Protein AF-C0GE87-F1 (afdb_monomer)

Radius of gyration: 18.48 Å; Cα contacts (8 Å, |Δi|>4): 110; chains: 1; bounding box: 39×32×47 Å

Mean predicted aligned error: 4.62 Å

Structure (mmCIF, N/CA/C/O backbone):
data_AF-C0GE87-F1
#
_entry.id   AF-C0GE87-F1
#
loop_
_atom_site.group_PDB
_atom_site.id
_atom_site.type_symbol
_atom_site.label_atom_id
_atom_site.label_alt_id
_atom_site.label_comp_id
_at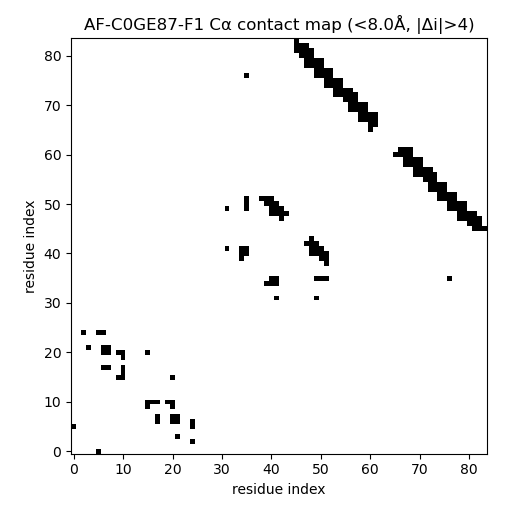om_site.label_asym_id
_atom_site.label_entity_id
_atom_site.label_seq_id
_atom_site.pdbx_PDB_ins_code
_atom_site.Cartn_x
_atom_site.Cartn_y
_atom_site.Cartn_z
_atom_site.occupancy
_atom_site.B_iso_or_equiv
_atom_site.auth_seq_id
_atom_site.auth_comp_id
_atom_site.auth_asym_id
_atom_site.auth_atom_id
_atom_site.pdbx_PDB_model_num
ATOM 1 N N . MET A 1 1 ? 14.772 -1.672 4.881 1.00 85.81 1 MET A N 1
ATOM 2 C CA . MET A 1 1 ? 14.550 -1.364 3.457 1.00 85.81 1 MET A CA 1
ATOM 3 C C . MET A 1 1 ? 13.399 -0.378 3.380 1.00 85.81 1 MET A C 1
ATOM 5 O O . MET A 1 1 ? 12.305 -0.717 3.817 1.00 85.81 1 MET A O 1
ATOM 9 N N . ILE A 1 2 ? 13.659 0.848 2.941 1.00 95.75 2 ILE A N 1
ATOM 10 C CA . ILE A 1 2 ? 12.640 1.876 2.672 1.00 95.75 2 ILE A CA 1
ATOM 11 C C . ILE A 1 2 ? 12.274 1.880 1.178 1.00 95.75 2 ILE A C 1
ATOM 13 O O . ILE A 1 2 ? 12.906 1.181 0.388 1.00 95.75 2 ILE A O 1
ATOM 17 N N . LYS A 1 3 ? 11.269 2.666 0.762 1.00 93.94 3 LYS A N 1
ATOM 18 C CA . LYS A 1 3 ? 10.780 2.690 -0.636 1.00 93.94 3 LYS A CA 1
ATOM 19 C C . LYS A 1 3 ? 11.903 2.875 -1.671 1.00 93.94 3 LYS A C 1
ATOM 21 O O . LYS A 1 3 ? 11.921 2.183 -2.684 1.00 93.94 3 LYS A O 1
ATOM 26 N N . THR A 1 4 ? 12.857 3.764 -1.398 1.00 96.12 4 THR A N 1
ATOM 27 C CA . THR A 1 4 ? 14.011 4.015 -2.280 1.00 96.12 4 THR A CA 1
ATOM 28 C C . THR A 1 4 ? 14.929 2.802 -2.407 1.00 96.12 4 THR A C 1
ATOM 30 O O . THR A 1 4 ? 15.454 2.541 -3.485 1.00 96.12 4 THR A O 1
ATOM 33 N N . ASP A 1 5 ? 15.101 2.028 -1.334 1.00 97.19 5 ASP A N 1
ATOM 34 C CA . ASP A 1 5 ? 15.917 0.811 -1.361 1.00 97.19 5 ASP A CA 1
ATOM 35 C C . ASP A 1 5 ? 15.240 -0.287 -2.198 1.00 97.19 5 ASP A C 1
ATOM 37 O O . ASP A 1 5 ? 15.916 -1.020 -2.919 1.00 97.19 5 ASP A O 1
ATOM 41 N N . VAL A 1 6 ? 13.902 -0.377 -2.142 1.00 97.00 6 VAL A N 1
ATOM 42 C CA . VAL A 1 6 ? 13.111 -1.291 -2.986 1.00 97.00 6 VAL A CA 1
ATOM 43 C C . VAL A 1 6 ? 13.281 -0.929 -4.460 1.00 97.00 6 VAL A C 1
ATOM 45 O O . VAL A 1 6 ? 13.590 -1.805 -5.263 1.00 97.00 6 VAL A O 1
ATOM 48 N N . ALA A 1 7 ? 13.145 0.354 -4.814 1.00 97.25 7 ALA A N 1
ATOM 49 C CA . ALA A 1 7 ? 13.324 0.818 -6.189 1.00 97.25 7 ALA A CA 1
ATOM 50 C C . ALA A 1 7 ? 14.740 0.529 -6.715 1.00 97.25 7 ALA A C 1
ATOM 52 O O . ALA A 1 7 ? 14.882 -0.005 -7.812 1.00 97.25 7 ALA A O 1
ATOM 53 N N . ARG A 1 8 ? 15.786 0.784 -5.916 1.00 97.56 8 ARG A N 1
ATOM 54 C CA . ARG A 1 8 ? 17.169 0.419 -6.277 1.00 97.56 8 ARG A CA 1
ATOM 55 C C . ARG A 1 8 ? 17.337 -1.086 -6.479 1.00 97.56 8 ARG A C 1
ATOM 57 O O . ARG A 1 8 ? 17.881 -1.500 -7.494 1.00 97.56 8 ARG A O 1
ATOM 64 N N . SER A 1 9 ? 16.796 -1.899 -5.572 1.00 97.75 9 SER A N 1
ATOM 65 C CA . SER A 1 9 ? 16.861 -3.363 -5.684 1.00 97.75 9 SER A CA 1
ATOM 66 C C . SER A 1 9 ? 16.155 -3.880 -6.944 1.00 97.75 9 SER A C 1
ATOM 68 O O . SER A 1 9 ? 16.606 -4.841 -7.562 1.00 97.75 9 SER A O 1
ATOM 70 N N . ILE A 1 10 ? 15.036 -3.263 -7.335 1.00 96.88 10 ILE A N 1
ATOM 71 C CA . ILE A 1 10 ? 14.321 -3.585 -8.578 1.00 96.88 10 ILE A CA 1
ATOM 72 C C . ILE A 1 10 ? 15.141 -3.152 -9.796 1.00 96.88 10 ILE A C 1
ATOM 74 O O . ILE A 1 10 ? 15.269 -3.931 -10.737 1.00 96.88 10 ILE A O 1
ATOM 78 N N . ALA A 1 11 ? 15.721 -1.950 -9.763 1.00 97.94 11 ALA A N 1
ATOM 79 C CA . ALA A 1 11 ? 16.566 -1.434 -10.835 1.00 97.94 11 ALA A CA 1
ATOM 80 C C . ALA A 1 11 ? 17.752 -2.364 -11.120 1.00 97.94 11 ALA A C 1
ATOM 82 O O . ALA A 1 11 ? 17.992 -2.711 -12.273 1.00 97.94 11 ALA A O 1
ATOM 83 N N . GLU A 1 12 ? 18.428 -2.837 -10.070 1.00 97.56 12 GLU A N 1
ATOM 84 C CA . GLU A 1 12 ? 19.522 -3.807 -10.171 1.00 97.56 12 GLU A CA 1
ATOM 85 C C . GLU A 1 12 ? 19.050 -5.155 -10.732 1.00 97.56 12 GLU A C 1
ATOM 87 O O . GLU A 1 12 ? 19.644 -5.675 -11.674 1.00 97.56 12 GLU A O 1
ATOM 92 N N . LYS A 1 13 ? 17.957 -5.716 -10.198 1.00 97.25 13 LYS A N 1
ATOM 93 C CA . LYS A 1 13 ? 17.436 -7.029 -10.625 1.00 97.25 13 LYS A CA 1
ATOM 94 C C . LYS A 1 13 ? 16.949 -7.052 -12.070 1.00 97.25 13 LYS A C 1
ATOM 96 O O . LYS A 1 13 ? 17.063 -8.082 -12.727 1.00 97.25 13 LYS A O 1
ATOM 101 N N . LEU A 1 14 ? 16.356 -5.955 -12.531 1.00 96.69 14 LEU A N 1
ATOM 102 C CA . LEU A 1 14 ? 15.782 -5.843 -13.872 1.00 96.69 14 LEU A CA 1
ATOM 103 C C . LEU A 1 14 ? 16.726 -5.159 -14.868 1.00 96.69 14 LEU A C 1
ATOM 105 O O . LEU A 1 14 ? 16.394 -5.082 -16.047 1.00 96.69 14 LEU A O 1
ATOM 109 N N . ASN A 1 15 ? 17.889 -4.683 -14.410 1.00 96.69 15 ASN A N 1
ATOM 110 C CA . ASN A 1 15 ? 18.845 -3.905 -15.196 1.00 96.69 15 ASN A CA 1
ATOM 111 C C . ASN A 1 15 ? 18.193 -2.698 -15.907 1.00 96.69 15 ASN A C 1
ATOM 113 O O . ASN A 1 15 ? 18.387 -2.476 -17.103 1.00 96.69 15 ASN A O 1
ATOM 117 N N . ILE A 1 16 ? 17.389 -1.937 -15.160 1.00 97.75 16 ILE A N 1
ATOM 118 C CA . ILE A 1 16 ? 16.699 -0.722 -15.626 1.00 97.75 16 ILE A CA 1
ATOM 119 C C . ILE A 1 16 ? 17.215 0.515 -14.888 1.00 97.75 16 ILE A C 1
ATOM 121 O O . ILE A 1 16 ? 17.914 0.412 -13.879 1.00 97.75 16 ILE A O 1
ATOM 125 N N . GLN A 1 17 ? 16.857 1.710 -15.364 1.00 97.88 17 GLN A N 1
ATOM 126 C CA . GLN A 1 17 ? 17.213 2.935 -14.652 1.00 97.88 17 GLN A CA 1
ATOM 127 C C . GLN A 1 17 ? 16.466 3.023 -13.317 1.00 97.88 17 GLN A C 1
ATOM 129 O O . GLN A 1 17 ? 15.287 2.683 -13.217 1.00 97.88 17 GLN A O 1
ATOM 134 N N . VAL A 1 18 ? 17.134 3.561 -12.290 1.00 96.56 18 VAL A N 1
ATOM 135 C CA . VAL A 1 18 ? 16.535 3.764 -10.957 1.00 96.56 18 VAL A CA 1
ATOM 136 C C . VAL A 1 18 ? 15.256 4.596 -11.040 1.00 96.56 18 VAL A C 1
ATOM 138 O O . VAL A 1 18 ? 14.285 4.288 -10.358 1.00 96.56 18 VAL A O 1
ATOM 141 N N . LYS A 1 19 ? 15.225 5.597 -11.927 1.00 97.19 19 LYS A N 1
ATOM 142 C CA . LYS A 1 19 ? 14.044 6.433 -12.160 1.00 97.19 19 LYS A CA 1
ATOM 143 C C . LYS A 1 19 ? 12.838 5.617 -12.639 1.00 97.19 19 LYS A C 1
ATOM 145 O O . LYS A 1 19 ? 11.741 5.804 -12.125 1.00 97.19 19 LYS A O 1
ATOM 150 N N . ASP A 1 20 ? 13.045 4.685 -13.566 1.00 97.56 20 ASP A N 1
ATOM 151 C CA . ASP A 1 20 ? 11.970 3.831 -14.082 1.00 97.56 20 ASP A CA 1
ATOM 152 C C . ASP A 1 20 ? 11.461 2.874 -12.995 1.00 97.56 20 ASP A C 1
ATOM 154 O O . ASP A 1 20 ? 10.254 2.659 -12.852 1.00 97.56 20 ASP A O 1
ATOM 158 N N . ALA A 1 21 ? 12.365 2.352 -12.160 1.00 97.88 21 ALA A N 1
ATOM 159 C CA . ALA A 1 21 ? 11.998 1.539 -11.005 1.00 97.88 21 ALA A CA 1
ATOM 160 C C . ALA A 1 21 ? 11.213 2.341 -9.950 1.00 97.88 21 ALA A C 1
ATOM 162 O O . ALA A 1 21 ? 10.229 1.840 -9.408 1.00 97.88 21 ALA A O 1
ATOM 163 N N . GLU A 1 22 ? 11.593 3.593 -9.677 1.00 97.50 22 GLU A N 1
ATOM 164 C CA . GLU A 1 22 ? 10.850 4.487 -8.779 1.00 97.50 22 GLU A CA 1
ATOM 165 C C . GLU A 1 22 ? 9.437 4.761 -9.297 1.00 97.50 22 GLU A C 1
ATOM 167 O O . GLU A 1 22 ? 8.473 4.636 -8.536 1.00 97.50 22 GLU A O 1
ATOM 172 N N . THR A 1 23 ? 9.295 5.078 -10.588 1.00 97.62 23 THR A N 1
ATOM 173 C CA . THR A 1 23 ? 7.985 5.254 -11.231 1.00 97.62 23 THR A CA 1
ATOM 174 C C . THR A 1 23 ? 7.149 3.980 -11.137 1.00 97.62 23 THR A C 1
ATOM 176 O O . THR A 1 23 ? 5.968 4.055 -10.808 1.00 97.62 23 THR A O 1
ATOM 179 N N . THR A 1 24 ? 7.759 2.812 -11.336 1.00 96.75 24 THR A N 1
ATOM 180 C CA . THR A 1 24 ? 7.078 1.513 -11.229 1.00 96.75 24 THR A CA 1
ATOM 181 C C . THR A 1 24 ? 6.571 1.248 -9.811 1.00 96.75 24 THR A C 1
ATOM 183 O O . THR A 1 24 ? 5.419 0.858 -9.626 1.00 96.75 24 THR A O 1
ATOM 186 N N . VAL A 1 25 ? 7.402 1.483 -8.789 1.00 97.19 25 VAL A N 1
ATOM 187 C CA . VAL A 1 25 ? 7.009 1.287 -7.383 1.00 97.19 25 VAL A CA 1
ATOM 188 C C . VAL A 1 25 ? 5.886 2.244 -6.986 1.00 97.19 25 VAL A C 1
ATOM 190 O O . VAL A 1 25 ? 4.958 1.825 -6.298 1.00 97.19 25 VAL A O 1
ATOM 193 N N . ASN A 1 26 ? 5.943 3.504 -7.422 1.00 97.19 26 ASN A N 1
ATOM 194 C CA . ASN A 1 26 ? 4.862 4.458 -7.171 1.00 97.19 26 ASN A CA 1
ATOM 195 C C . ASN A 1 26 ? 3.564 4.005 -7.849 1.00 97.19 26 ASN A C 1
ATOM 197 O O . ASN A 1 26 ? 2.558 3.862 -7.165 1.00 97.19 26 ASN A O 1
ATOM 201 N N . GLY A 1 27 ? 3.614 3.658 -9.139 1.00 98.06 27 GLY A N 1
ATOM 202 C CA . GLY A 1 27 ? 2.439 3.185 -9.872 1.00 98.06 27 GLY A CA 1
ATOM 203 C C . GLY A 1 27 ? 1.803 1.938 -9.253 1.00 98.06 27 GLY A C 1
ATOM 204 O O . GLY A 1 27 ? 0.581 1.839 -9.198 1.00 98.06 27 GLY A O 1
ATOM 205 N N . LEU A 1 28 ? 2.605 1.013 -8.713 1.00 96.56 28 LEU A N 1
ATOM 206 C CA . LEU A 1 28 ? 2.095 -0.144 -7.971 1.00 96.56 28 LEU A CA 1
ATOM 207 C C . LEU A 1 28 ? 1.314 0.277 -6.715 1.00 96.56 28 LEU A C 1
ATOM 209 O O . LEU A 1 28 ? 0.221 -0.233 -6.476 1.00 96.56 28 LEU A O 1
ATOM 213 N N . ILE A 1 29 ? 1.875 1.182 -5.908 1.00 96.38 29 ILE A N 1
ATOM 214 C CA . ILE A 1 29 ? 1.234 1.673 -4.677 1.00 96.38 29 ILE A CA 1
ATOM 215 C C . ILE A 1 29 ? -0.065 2.410 -5.013 1.00 96.38 29 ILE A C 1
ATOM 217 O O . ILE A 1 29 ? -1.083 2.171 -4.359 1.00 96.38 29 ILE A O 1
ATOM 221 N N . ASP A 1 30 ? -0.039 3.256 -6.039 1.00 97.94 30 ASP A N 1
ATOM 222 C CA . ASP A 1 30 ? -1.198 4.029 -6.483 1.00 97.94 30 ASP A CA 1
ATOM 223 C C . ASP A 1 30 ? -2.308 3.094 -6.976 1.00 97.94 30 ASP A C 1
ATOM 225 O O . ASP A 1 30 ? -3.428 3.16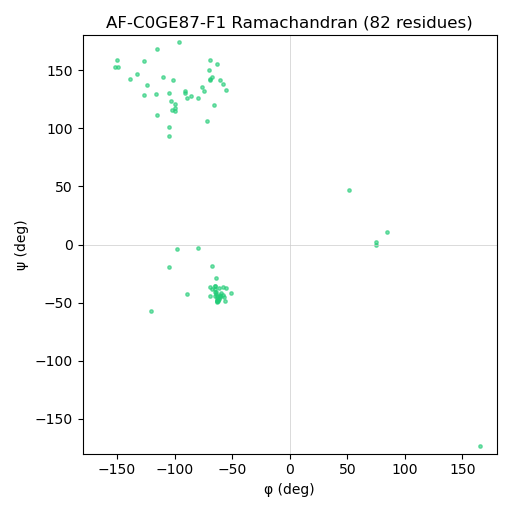2 -6.477 1.00 97.94 30 ASP A O 1
ATOM 229 N N . THR A 1 31 ? -1.975 2.115 -7.822 1.00 97.75 31 THR A N 1
ATOM 230 C CA . THR A 1 31 ? -2.932 1.111 -8.325 1.00 97.75 31 THR A CA 1
ATOM 231 C C . THR A 1 31 ? -3.594 0.329 -7.185 1.00 97.75 31 THR A C 1
ATOM 233 O O . THR A 1 31 ? -4.806 0.112 -7.191 1.00 97.75 31 THR A O 1
AT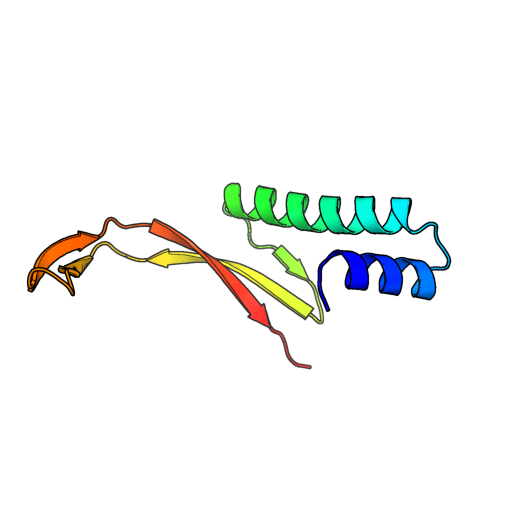OM 236 N N . ILE A 1 32 ? -2.820 -0.090 -6.175 1.00 97.00 32 ILE A N 1
ATOM 237 C CA . ILE A 1 32 ? -3.375 -0.778 -4.997 1.00 97.00 32 ILE A CA 1
ATOM 238 C C . ILE A 1 32 ? -4.307 0.157 -4.223 1.00 97.00 32 ILE A C 1
ATOM 240 O O . ILE A 1 32 ? -5.379 -0.261 -3.788 1.00 97.00 32 ILE A O 1
ATOM 244 N N . THR A 1 33 ? -3.913 1.416 -4.051 1.00 96.25 33 THR A N 1
ATOM 245 C CA . THR A 1 33 ? -4.691 2.412 -3.307 1.00 96.25 33 THR A CA 1
ATOM 246 C C . THR A 1 33 ? -6.019 2.711 -4.000 1.00 96.25 33 THR A C 1
ATOM 248 O O . THR A 1 33 ? -7.059 2.735 -3.340 1.00 96.25 33 THR A O 1
ATOM 251 N N . GLU A 1 34 ? -6.006 2.885 -5.319 1.00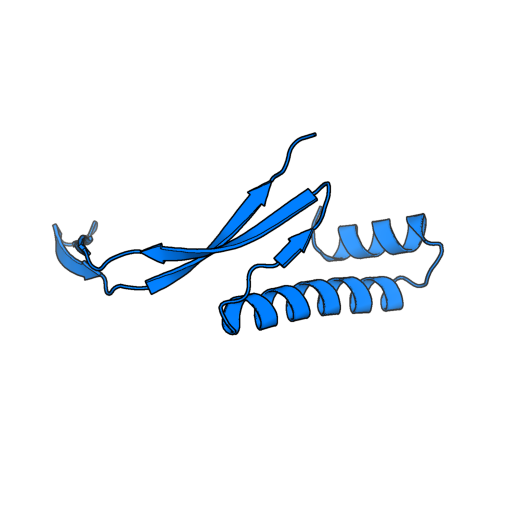 97.25 34 GLU A N 1
ATOM 252 C CA . GLU A 1 34 ? -7.198 3.116 -6.139 1.00 97.25 34 GLU A CA 1
ATOM 253 C C . GLU A 1 34 ? -8.150 1.918 -6.102 1.00 97.25 34 GLU A C 1
ATOM 255 O O . GLU A 1 34 ? -9.330 2.091 -5.794 1.00 97.25 34 GLU A O 1
ATOM 260 N N . SER A 1 35 ? -7.634 0.701 -6.308 1.00 97.31 35 SER A N 1
ATOM 261 C CA . SER A 1 35 ? -8.424 -0.536 -6.222 1.00 97.31 35 SER A CA 1
ATOM 262 C C . SER A 1 35 ? -9.113 -0.669 -4.864 1.00 97.31 35 SER A C 1
ATOM 264 O O . SER A 1 35 ? -10.322 -0.883 -4.787 1.00 97.31 35 SER A O 1
ATOM 266 N N . LEU A 1 36 ? -8.372 -0.476 -3.767 1.00 96.19 36 LEU A N 1
ATOM 267 C CA . LEU A 1 36 ? -8.953 -0.554 -2.426 1.00 96.19 36 LEU A CA 1
ATOM 268 C C . LEU A 1 36 ? -9.985 0.550 -2.198 1.00 96.19 36 LEU A C 1
ATOM 270 O O . LEU A 1 36 ? -11.021 0.289 -1.598 1.00 96.19 36 LEU A O 1
ATOM 274 N N . SER A 1 37 ? -9.752 1.758 -2.707 1.00 94.06 37 SER A N 1
ATOM 275 C CA . SER A 1 37 ? -10.711 2.866 -2.595 1.00 94.06 37 SER A CA 1
ATOM 276 C C . SER A 1 37 ? -12.021 2.580 -3.337 1.00 94.06 37 SER A C 1
ATOM 278 O O . SER A 1 37 ? -13.076 3.047 -2.912 1.00 94.06 37 SER A O 1
ATOM 280 N N . ALA A 1 38 ? -11.969 1.773 -4.400 1.00 95.06 38 ALA A N 1
ATOM 281 C CA . ALA A 1 38 ? -13.135 1.287 -5.135 1.00 95.06 38 ALA A CA 1
ATOM 282 C C . ALA A 1 38 ? -13.849 0.095 -4.463 1.00 95.06 38 ALA A C 1
ATOM 284 O O . ALA A 1 38 ? -14.887 -0.348 -4.948 1.00 95.06 38 ALA A O 1
ATOM 285 N N . GLY A 1 39 ? -13.336 -0.429 -3.343 1.00 94.19 39 GLY A N 1
ATOM 286 C CA . GLY A 1 39 ? -13.884 -1.631 -2.707 1.00 94.19 39 GLY A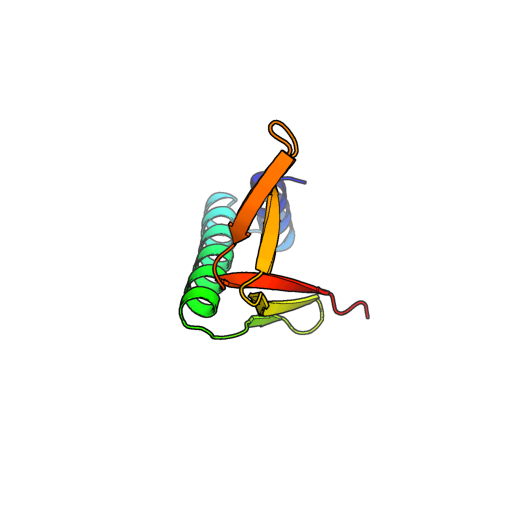 CA 1
ATOM 287 C C . GLY A 1 39 ? -13.355 -2.941 -3.292 1.00 94.19 39 GLY A C 1
ATOM 288 O O . GLY A 1 39 ? -13.880 -4.008 -2.973 1.00 94.19 39 GLY A O 1
ATOM 289 N N . GLU A 1 40 ? -12.325 -2.883 -4.134 1.00 95.88 40 GLU A N 1
ATOM 290 C CA . GLU A 1 40 ? -11.802 -4.027 -4.872 1.00 95.88 40 GLU A CA 1
ATOM 291 C C . GLU A 1 40 ? -10.501 -4.547 -4.250 1.00 95.88 40 GLU A C 1
ATOM 293 O O . GLU A 1 40 ? -9.510 -3.826 -4.102 1.00 95.88 40 GLU A O 1
ATOM 298 N N . ALA A 1 41 ? -10.490 -5.834 -3.895 1.00 95.31 41 ALA A N 1
ATOM 299 C CA . ALA A 1 41 ? -9.321 -6.493 -3.323 1.00 95.31 41 ALA A CA 1
ATOM 300 C C . ALA A 1 41 ? -8.258 -6.807 -4.391 1.00 95.31 41 ALA A C 1
ATOM 302 O O . ALA A 1 41 ? -8.559 -7.391 -5.434 1.00 95.31 41 ALA A O 1
ATOM 303 N N . VAL A 1 42 ? -6.986 -6.534 -4.083 1.00 97.44 42 VAL A N 1
ATOM 304 C CA . VAL A 1 42 ? -5.847 -6.831 -4.966 1.00 97.44 42 VAL A CA 1
ATOM 305 C C . VAL A 1 42 ? -5.163 -8.118 -4.524 1.00 97.44 42 VAL A C 1
ATOM 307 O O . VAL A 1 42 ? -4.593 -8.198 -3.434 1.00 97.44 42 VAL A O 1
ATOM 310 N N . LYS A 1 43 ? -5.171 -9.132 -5.390 1.00 95.94 43 LYS A N 1
ATOM 311 C CA . LYS A 1 43 ? -4.499 -10.418 -5.153 1.00 95.94 43 LYS A CA 1
ATOM 312 C C . LYS A 1 43 ? -3.189 -10.483 -5.932 1.00 95.94 43 LYS A C 1
ATOM 314 O O . LYS A 1 43 ? -3.200 -10.522 -7.157 1.00 95.94 43 LYS A O 1
ATOM 319 N N . LEU A 1 44 ? -2.070 -10.562 -5.217 1.00 94.25 44 LEU A N 1
ATOM 320 C CA . LEU A 1 44 ? -0.742 -10.793 -5.782 1.00 94.25 44 LEU A CA 1
ATO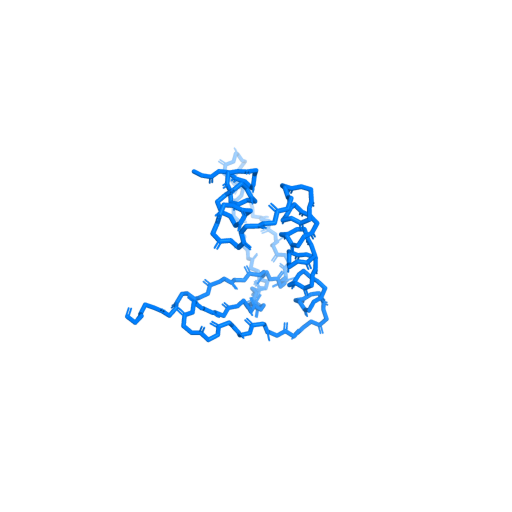M 321 C C . LEU A 1 44 ? -0.335 -12.243 -5.499 1.00 94.25 44 LEU A C 1
ATOM 323 O O . LEU A 1 44 ? 0.043 -12.590 -4.375 1.00 94.25 44 LEU A O 1
ATOM 327 N N . ALA A 1 45 ? -0.462 -13.106 -6.509 1.00 92.19 45 ALA A N 1
ATOM 328 C CA . ALA A 1 45 ? -0.163 -14.531 -6.386 1.00 92.19 45 ALA A CA 1
ATOM 329 C C . ALA A 1 45 ? 1.270 -14.761 -5.870 1.00 92.19 45 ALA A C 1
ATOM 331 O O . ALA A 1 45 ? 2.214 -14.134 -6.341 1.00 92.19 45 ALA A O 1
ATOM 332 N N . GLY A 1 46 ? 1.421 -15.642 -4.877 1.00 90.69 46 GLY A N 1
ATOM 333 C CA . GLY A 1 46 ? 2.714 -15.931 -4.243 1.00 90.69 46 GLY A CA 1
ATOM 334 C C . GLY A 1 46 ? 3.237 -14.852 -3.283 1.00 90.69 46 GLY A C 1
ATOM 335 O O . GLY A 1 46 ? 4.301 -15.039 -2.706 1.00 90.69 46 GLY A O 1
ATOM 336 N N . PHE A 1 47 ? 2.511 -13.746 -3.087 1.00 93.50 47 PHE A N 1
ATOM 337 C CA . PHE A 1 47 ? 2.887 -12.690 -2.141 1.00 93.50 47 PHE A CA 1
ATOM 338 C C . PHE A 1 47 ? 1.810 -12.473 -1.077 1.00 93.50 47 PHE A C 1
ATOM 340 O O . PHE A 1 47 ? 2.052 -12.604 0.125 1.00 93.50 47 PHE A O 1
ATOM 347 N N . GLY A 1 48 ? 0.587 -12.163 -1.502 1.00 95.56 48 GLY A N 1
ATOM 348 C CA . GLY A 1 48 ? -0.491 -11.869 -0.572 1.00 95.56 48 GLY A CA 1
ATOM 349 C C . GLY A 1 48 ? -1.694 -11.198 -1.211 1.00 95.56 48 GLY A C 1
ATOM 350 O O . GLY A 1 48 ? -1.801 -11.055 -2.426 1.00 95.56 48 GLY A O 1
ATOM 351 N N . THR A 1 49 ? -2.637 -10.802 -0.368 1.00 96.44 49 THR A N 1
ATOM 352 C CA . THR A 1 49 ? -3.860 -10.100 -0.768 1.00 96.44 49 THR A CA 1
ATOM 353 C C . THR A 1 49 ? -4.005 -8.817 0.031 1.00 96.44 49 THR A C 1
ATOM 355 O O . THR A 1 49 ? -3.938 -8.850 1.261 1.00 96.44 49 THR A O 1
ATOM 358 N N . PHE A 1 50 ? -4.227 -7.709 -0.667 1.00 97.44 50 PHE A N 1
ATOM 359 C CA . PHE A 1 50 ? -4.713 -6.462 -0.090 1.00 97.44 50 PHE A CA 1
ATOM 360 C C . PHE A 1 50 ? -6.238 -6.450 -0.163 1.00 97.44 50 PHE A C 1
ATOM 362 O O . PHE A 1 50 ? -6.805 -6.749 -1.211 1.00 97.44 50 PHE A O 1
ATOM 369 N N . ASP A 1 51 ? -6.898 -6.139 0.945 1.00 95.88 51 ASP A N 1
ATOM 370 C CA . ASP A 1 51 ? -8.354 -6.215 1.074 1.00 95.88 51 ASP A CA 1
ATOM 371 C C . ASP A 1 51 ? -8.868 -5.155 2.054 1.00 95.88 51 ASP A C 1
ATOM 373 O O . ASP A 1 51 ? -8.148 -4.775 2.983 1.00 95.88 51 ASP A O 1
ATOM 377 N N . LEU A 1 52 ? -10.110 -4.703 1.895 1.00 95.56 52 LEU A N 1
ATOM 378 C CA . LEU A 1 52 ? -10.765 -3.815 2.854 1.00 95.56 52 LEU A CA 1
ATOM 379 C C . LEU A 1 52 ? -11.524 -4.628 3.902 1.00 95.56 52 LEU A C 1
ATOM 381 O O . LEU A 1 52 ? -12.315 -5.513 3.586 1.00 95.56 52 LEU A O 1
ATOM 385 N N . ARG A 1 53 ? -11.341 -4.286 5.178 1.00 94.12 53 ARG A N 1
ATOM 386 C CA . ARG A 1 53 ? -12.164 -4.820 6.268 1.00 94.12 53 ARG A CA 1
ATOM 387 C C . ARG A 1 53 ? -13.073 -3.755 6.840 1.00 94.12 53 ARG A C 1
ATOM 389 O O . ARG A 1 53 ? -12.679 -2.604 6.985 1.00 94.12 53 ARG A O 1
ATOM 396 N N . HIS A 1 54 ? -14.268 -4.179 7.229 1.00 94.00 54 HIS A N 1
ATOM 397 C CA . HIS A 1 54 ? -15.226 -3.359 7.951 1.00 94.00 54 HIS A CA 1
ATOM 398 C C . HIS A 1 54 ? -15.003 -3.482 9.466 1.00 94.00 54 HIS A C 1
ATOM 400 O O . HIS A 1 54 ? -14.986 -4.585 10.018 1.00 94.00 54 HIS A O 1
ATOM 406 N N . ALA A 1 55 ? -14.837 -2.349 10.142 1.00 94.06 55 ALA A N 1
ATOM 407 C CA . ALA A 1 55 ? -14.935 -2.228 11.590 1.00 94.06 55 ALA A CA 1
ATOM 408 C C . ALA A 1 55 ? -16.321 -1.667 11.936 1.00 94.06 55 ALA A C 1
ATOM 410 O O . ALA A 1 55 ? -16.633 -0.559 11.495 1.00 94.06 55 ALA A O 1
ATOM 411 N N . PRO A 1 56 ? -17.143 -2.384 12.725 1.00 95.38 56 PRO A N 1
ATOM 412 C CA . PRO A 1 56 ? -18.425 -1.857 13.164 1.00 95.38 56 PRO A CA 1
ATOM 413 C C . PRO A 1 56 ? -18.234 -0.706 14.154 1.00 95.38 56 PRO A C 1
ATOM 415 O O . PRO A 1 56 ? -17.199 -0.586 14.818 1.00 95.38 56 PRO A O 1
ATOM 418 N N . GLU A 1 57 ? -19.276 0.108 14.270 1.00 96.00 57 GLU A N 1
ATOM 419 C CA . GLU A 1 57 ? -19.369 1.146 15.286 1.00 96.00 57 GLU A CA 1
ATOM 420 C C . GLU A 1 57 ? -19.245 0.539 16.692 1.00 96.00 57 GLU A C 1
ATOM 422 O O . GLU A 1 57 ? -19.797 -0.528 16.979 1.00 96.00 57 GLU A O 1
ATOM 427 N N . ARG A 1 58 ? -18.500 1.205 17.578 1.00 95.38 58 ARG A N 1
ATOM 428 C CA . ARG A 1 58 ? -18.303 0.740 18.956 1.00 95.38 58 ARG A CA 1
ATOM 429 C C . ARG A 1 58 ? -18.050 1.885 19.924 1.00 95.38 58 ARG A C 1
ATOM 431 O O . ARG A 1 58 ? -17.446 2.893 19.567 1.00 95.38 58 ARG A O 1
ATOM 438 N N . ALA A 1 59 ? -18.405 1.669 21.186 1.00 95.62 59 ALA A N 1
ATOM 439 C CA . ALA A 1 59 ? -17.983 2.539 22.275 1.00 95.62 59 ALA A CA 1
ATOM 440 C C . ALA A 1 59 ? -16.499 2.293 22.611 1.00 95.62 59 ALA A C 1
ATOM 442 O O . ALA A 1 5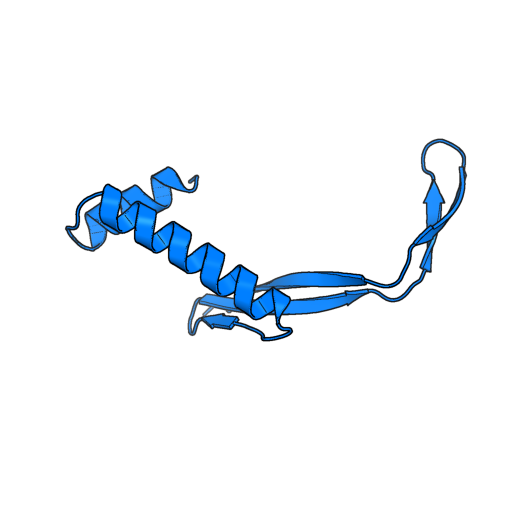9 ? -16.058 1.149 22.764 1.00 95.62 59 ALA A O 1
ATOM 443 N N . ALA A 1 60 ? -15.715 3.363 22.731 1.00 93.19 60 ALA A N 1
ATOM 444 C CA . ALA A 1 60 ? -14.334 3.338 23.204 1.00 93.19 60 ALA A CA 1
ATOM 445 C C . ALA A 1 60 ? -14.151 4.327 24.360 1.00 93.19 60 ALA A C 1
ATOM 447 O O . ALA A 1 60 ? -14.915 5.274 24.510 1.00 93.19 60 ALA A O 1
ATOM 448 N N . ARG A 1 61 ? -13.128 4.116 25.191 1.00 96.12 61 ARG 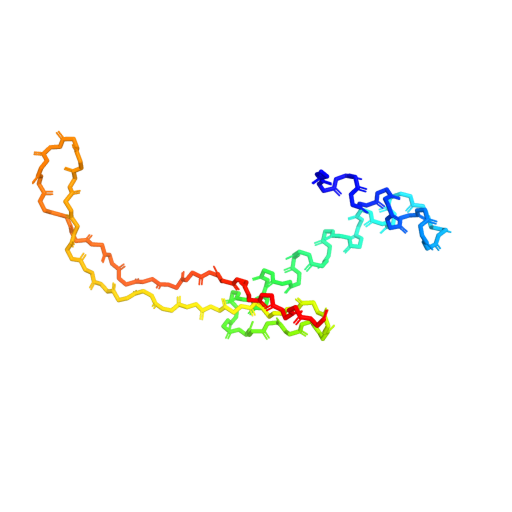A N 1
ATOM 449 C CA . ARG A 1 61 ? -12.837 4.988 26.332 1.00 96.12 61 ARG A CA 1
ATOM 450 C C . ARG A 1 61 ? -11.633 5.868 26.030 1.00 96.12 61 ARG A C 1
ATOM 452 O O . ARG A 1 61 ? -10.597 5.354 25.608 1.00 96.12 61 ARG A O 1
ATOM 459 N N . ASN A 1 62 ? -11.748 7.173 26.264 1.00 93.50 62 ASN A N 1
ATOM 460 C CA . ASN A 1 62 ? -10.616 8.084 26.148 1.00 93.50 62 ASN A CA 1
ATOM 461 C C . ASN A 1 62 ? -9.580 7.740 27.237 1.00 93.50 62 ASN A C 1
ATOM 463 O O . ASN A 1 62 ? -9.911 7.820 28.421 1.00 93.50 62 ASN A O 1
ATOM 467 N N . PRO A 1 63 ? -8.331 7.379 26.887 1.00 93.62 63 PRO A N 1
ATOM 468 C CA . PRO A 1 63 ? -7.329 6.984 27.876 1.00 93.62 63 PRO A CA 1
ATOM 469 C C . PRO A 1 63 ? -6.882 8.136 28.788 1.00 93.62 63 PRO A C 1
ATOM 471 O O . PRO A 1 63 ? -6.333 7.875 29.853 1.00 93.62 63 PRO A O 1
ATOM 474 N N . LYS A 1 64 ? -7.109 9.398 28.395 1.00 93.81 64 LYS A N 1
ATOM 475 C CA . LYS A 1 64 ? -6.746 10.581 29.190 1.00 93.81 64 LYS A CA 1
ATOM 476 C C . LYS A 1 64 ? -7.858 11.023 30.144 1.00 93.81 64 LYS A C 1
ATOM 478 O O . LYS A 1 64 ? -7.557 11.376 31.275 1.00 93.81 64 LYS A O 1
ATOM 483 N N . THR A 1 65 ? -9.118 11.026 29.695 1.00 94.38 65 THR A N 1
ATOM 484 C CA . THR A 1 65 ? -10.258 11.554 30.481 1.00 94.38 65 THR A CA 1
ATOM 485 C C . THR A 1 65 ? 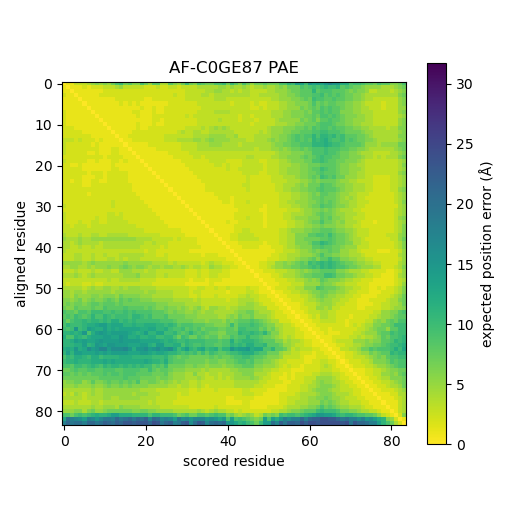-11.146 10.466 31.080 1.00 94.38 65 THR A C 1
ATOM 487 O O . THR A 1 65 ? -11.893 10.719 32.019 1.00 94.38 65 THR A O 1
ATOM 490 N N . GLY A 1 66 ? -11.082 9.240 30.561 1.00 93.31 66 GLY A N 1
ATOM 491 C CA . GLY A 1 66 ? -11.955 8.144 30.971 1.00 93.31 66 GLY A CA 1
ATOM 492 C C . GLY A 1 66 ? -13.385 8.244 30.434 1.00 93.31 66 GLY A C 1
ATOM 493 O O . GLY A 1 66 ? -14.193 7.371 30.753 1.00 93.31 66 GLY A O 1
ATOM 494 N N . GLU A 1 67 ? -13.702 9.255 29.627 1.00 96.19 67 GLU A N 1
ATOM 495 C CA . GLU A 1 67 ? -15.016 9.425 29.005 1.00 96.19 67 GLU A CA 1
ATOM 496 C C . GLU A 1 67 ? -15.263 8.370 27.925 1.00 96.19 67 GLU A C 1
ATOM 498 O O . GLU A 1 67 ? -14.333 7.895 27.264 1.00 96.19 67 GLU A O 1
ATOM 503 N N . THR A 1 68 ? -16.533 8.011 27.741 1.00 95.31 68 THR A N 1
ATOM 504 C CA . THR A 1 68 ? -16.955 7.109 26.665 1.00 95.31 68 THR A CA 1
ATOM 505 C C . THR A 1 68 ? -17.193 7.921 25.397 1.00 95.31 68 THR A C 1
ATOM 507 O O . THR A 1 68 ? -17.934 8.899 25.418 1.00 95.31 68 THR A O 1
ATOM 510 N N . VAL A 1 69 ? -16.567 7.508 24.299 1.00 94.94 69 VAL A N 1
ATOM 511 C CA . VAL A 1 69 ? -16.652 8.137 22.980 1.00 94.94 69 VAL A CA 1
ATOM 512 C C . VAL A 1 69 ? -17.119 7.094 21.970 1.00 94.94 69 VAL A C 1
ATOM 514 O O . VAL A 1 69 ? -16.643 5.955 21.983 1.00 94.94 69 VAL A O 1
ATOM 517 N N . GLN A 1 70 ? -18.033 7.481 21.083 1.00 94.69 70 GLN A N 1
ATOM 518 C CA . GLN A 1 70 ? -18.481 6.618 19.998 1.00 94.69 70 GLN A CA 1
ATOM 519 C C . GLN A 1 70 ? -17.465 6.640 18.852 1.00 94.69 70 GLN A C 1
ATOM 521 O O . GLN A 1 70 ? -17.098 7.707 18.360 1.00 94.69 70 GLN A O 1
ATOM 526 N N . VAL A 1 71 ? -17.003 5.464 18.428 1.00 94.12 71 VAL A N 1
ATOM 527 C CA . VAL A 1 71 ? -16.145 5.301 17.250 1.00 94.12 71 VAL A CA 1
ATOM 528 C C . VAL A 1 71 ? -17.032 4.853 16.091 1.00 94.12 71 VAL A C 1
ATOM 530 O O . VAL A 1 71 ? -17.579 3.752 16.185 1.00 94.12 71 VAL A O 1
ATOM 533 N N . PRO A 1 72 ? -17.190 5.667 15.029 1.00 94.94 72 PRO A N 1
ATOM 534 C CA . PRO A 1 72 ? -18.055 5.334 13.902 1.00 94.94 72 PRO A CA 1
ATOM 535 C C . PRO A 1 72 ? -17.562 4.085 13.166 1.00 94.94 72 PRO A C 1
ATOM 537 O O . PRO A 1 72 ? -16.369 3.762 13.189 1.00 94.94 72 PRO A O 1
ATOM 540 N N . ALA A 1 73 ? -18.485 3.401 12.488 1.00 95.38 73 ALA A N 1
ATOM 541 C CA . ALA A 1 73 ? -18.125 2.303 11.601 1.00 95.38 73 ALA A CA 1
ATOM 542 C C . ALA A 1 73 ? -17.212 2.808 10.471 1.00 95.38 73 ALA A C 1
ATOM 544 O O . ALA A 1 73 ? -17.398 3.912 9.955 1.00 95.38 73 ALA A O 1
ATOM 545 N N . THR A 1 74 ? -16.214 2.015 10.089 1.00 94.75 74 THR A N 1
ATOM 546 C CA . THR A 1 74 ? -15.247 2.414 9.060 1.00 94.75 74 THR A CA 1
ATOM 547 C C . THR A 1 74 ? -14.702 1.219 8.292 1.00 94.75 74 THR A C 1
ATOM 549 O O . THR A 1 74 ? -14.720 0.088 8.780 1.00 94.75 74 THR A O 1
ATOM 552 N N . HIS A 1 75 ? -14.186 1.477 7.094 1.00 93.25 75 HIS A N 1
ATOM 553 C CA . HIS A 1 75 ? -13.406 0.512 6.329 1.00 93.25 75 HIS A CA 1
ATOM 554 C C . HIS A 1 75 ? -11.921 0.831 6.469 1.00 93.25 75 HIS A C 1
ATOM 556 O O . HIS A 1 75 ? -11.524 1.995 6.486 1.00 93.25 75 HIS A O 1
ATOM 562 N N . TYR A 1 76 ? -11.090 -0.201 6.567 1.00 94.00 76 TYR A N 1
ATOM 563 C CA . TYR A 1 76 ? -9.642 -0.043 6.643 1.00 94.00 76 TYR A CA 1
ATOM 564 C C . TYR A 1 76 ? -8.931 -1.092 5.783 1.00 94.00 76 TYR A C 1
ATOM 566 O O . TYR A 1 76 ? -9.373 -2.245 5.724 1.00 94.00 76 TYR A O 1
ATOM 574 N N . PRO A 1 77 ? -7.829 -0.714 5.112 1.00 95.62 77 PRO A N 1
ATOM 575 C CA . PRO A 1 77 ? -7.049 -1.642 4.314 1.00 95.62 77 PRO A CA 1
ATOM 576 C C . PRO A 1 77 ? -6.325 -2.644 5.209 1.00 95.62 77 PRO A C 1
ATOM 578 O O . PRO A 1 77 ? -5.817 -2.322 6.285 1.00 95.62 77 PRO A O 1
ATOM 581 N N . THR A 1 78 ? -6.261 -3.881 4.740 1.00 95.88 78 THR A N 1
ATOM 582 C CA . THR A 1 78 ? -5.541 -4.983 5.366 1.00 95.88 78 THR A CA 1
ATOM 583 C C . THR A 1 78 ? -4.701 -5.703 4.329 1.00 95.88 78 THR A C 1
ATOM 585 O O . THR A 1 78 ? -5.088 -5.812 3.170 1.00 95.88 78 THR A O 1
ATOM 588 N N . PHE A 1 79 ? -3.552 -6.216 4.756 1.00 96.56 79 PHE A N 1
ATOM 589 C CA . PHE A 1 79 ? -2.718 -7.089 3.942 1.00 96.56 79 PHE A CA 1
ATOM 590 C C . PHE A 1 79 ? -2.647 -8.469 4.593 1.00 96.56 79 PHE A C 1
ATOM 592 O O . PHE A 1 79 ? -2.366 -8.591 5.787 1.00 96.56 79 PHE A O 1
ATOM 599 N N . ARG A 1 80 ? -2.905 -9.515 3.807 1.00 94.44 80 ARG A N 1
ATOM 600 C CA . ARG A 1 80 ? -2.778 -10.915 4.215 1.00 94.44 80 ARG A CA 1
ATOM 601 C C . ARG A 1 80 ? -1.674 -11.566 3.393 1.00 94.44 80 ARG A C 1
ATOM 603 O O . ARG A 1 80 ? -1.849 -11.770 2.194 1.00 94.44 80 ARG A O 1
ATOM 610 N N . ALA A 1 81 ? -0.562 -11.901 4.039 1.00 94.81 81 ALA A N 1
ATOM 611 C CA . ALA A 1 81 ? 0.525 -12.626 3.396 1.00 94.81 81 ALA A CA 1
ATOM 612 C C . ALA A 1 81 ? 0.107 -14.071 3.093 1.00 94.81 81 ALA A C 1
ATOM 614 O O . ALA A 1 81 ? -0.562 -14.716 3.906 1.00 94.81 81 ALA A O 1
ATOM 615 N N . VAL A 1 82 ? 0.528 -14.577 1.938 1.00 86.56 82 VAL A N 1
ATOM 616 C CA . VAL A 1 82 ? 0.498 -16.007 1.629 1.00 86.56 82 VAL A CA 1
ATOM 617 C C . VAL A 1 82 ? 1.940 -16.474 1.745 1.00 86.56 82 VAL A C 1
ATOM 619 O O . VAL A 1 82 ? 2.722 -16.304 0.818 1.00 86.56 82 VAL A O 1
ATOM 622 N N . LEU A 1 83 ? 2.317 -16.973 2.922 1.00 66.44 83 LEU A N 1
ATOM 623 C CA . LEU A 1 83 ? 3.585 -17.678 3.085 1.00 66.44 83 LEU A CA 1
ATOM 624 C C . LEU A 1 83 ? 3.433 -19.031 2.387 1.00 66.44 83 LEU A C 1
ATOM 626 O O . LEU A 1 83 ? 2.695 -19.888 2.875 1.00 66.44 83 LEU A O 1
ATOM 630 N N . ALA A 1 84 ? 4.066 -19.166 1.226 1.00 55.59 84 ALA A N 1
ATOM 631 C CA . ALA A 1 84 ? 4.383 -20.450 0.617 1.00 55.59 84 ALA A CA 1
ATOM 632 C C . ALA A 1 84 ? 5.839 -20.795 0.942 1.00 55.59 84 ALA A C 1
ATOM 634 O O . ALA A 1 84 ? 6.667 -19.853 0.944 1.00 55.59 84 ALA A O 1
#

Secondary structure (DSSP, 8-state):
--HHHHHHHHHHHHT--HHHHHHHHHHHHHHHHHHHHTTPPEEETTTEEEEEEEEPPEEEE-TTT--EEEE--EEEEEEEE---

Solvent-accessible surface area (backbone atoms only — not comparable to full-atom values): 4952 Å² total; per-residue (Å²): 132,55,74,69,51,52,17,46,53,47,9,65,76,68,73,50,56,50,67,58,26,42,54,49,55,50,52,52,53,49,53,52,52,53,36,45,74,73,74,41,64,50,76,43,87,88,52,28,34,39,37,74,43,80,44,75,61,44,84,43,65,41,91,88,79,66,46,82,42,81,41,74,59,46,76,44,83,43,76,47,74,45,88,126

InterPro domains:
  IPR000119 Histone-like DNA-binding protein [PF00216] (1-81)
  IPR000119 Histone-like DNA-binding protein [PR01727] (40-55)
  IPR000119 Histone-like DNA-binding protein [PR01727] (58-71)
  IPR000119 Histone-like DNA-binding protein [PTHR33175] (2-81)
  IPR000119 Histone-like DNA-binding protein [SM00411] (1-84)
  IPR010992 Integration host factor (IHF)-like DNA-binding domain superfamily [G3DSA:4.10.520.10] (1-84)
  IPR010992 Integration host factor (IHF)-like DNA-binding domain superfamily [SSF47729] (1-81)
  IPR020816 Histone-like DNA-binding protein, conserved site [PS00045] (46-65)

pLDDT: mean 94.74, std 5.74, range [55.59, 98.06]

Organism: NCBI:txid555088

Nearest PDB structures (foldseek):
  4qju-assembly1_B  TM=9.517E-01  e=4.061E-09  Staphylococcus aureus subsp. aureus Mu50
  1p78-assembly1_B  TM=9.598E-01  e=8.757E-09  Anabaena sp.
  5lvt-assembly2_B  TM=9.259E-01  e=9.336E-09  Lactococcus lactis subsp. lactis Il1403
  1owg-assembly1_A  TM=9.289E-01  e=5.980E-08  Escherichia coli
  8flj-assembly1_E  TM=9.145E-01  e=6.375E-08  Pseudomonas aeruginosa PA14

Foldseek 3Di:
DDLLVQLVVVCVVVVHDSVVSSVVSVVVVVVCVVCVVVQHKDDDPQFWIKGKDKDDKDWDADPVPRDIDIDHIDIDIDIGTDDD

Sequence (84 aa):
MIKTDVARSIAEKLNIQVKDAETTVNGLIDTITESLSAGEAVKLAGFGTFDLRHAPERAARNPKTGETVQVPATHYPTFRAVLA